Protein AF-A0A9Q0SYM3-F1 (afdb_monomer)

Organism: NCBI:txid2511006

Structure (mmCIF, N/CA/C/O backbone):
data_AF-A0A9Q0SYM3-F1
#
_entry.id   AF-A0A9Q0SYM3-F1
#
loop_
_atom_site.group_PDB
_atom_site.id
_atom_site.type_symbol
_atom_site.label_atom_id
_atom_site.label_alt_id
_atom_site.label_comp_id
_atom_site.label_asym_id
_atom_site.label_entity_id
_atom_site.label_seq_id
_atom_site.pdbx_PDB_ins_code
_atom_site.Cartn_x
_atom_site.Cartn_y
_atom_site.Cartn_z
_atom_site.occupancy
_atom_site.B_iso_or_equiv
_atom_site.auth_seq_id
_atom_site.auth_comp_id
_atom_site.auth_asym_id
_atom_site.auth_atom_id
_atom_site.pdbx_PDB_model_num
ATOM 1 N N . MET A 1 1 ? 6.870 -10.364 1.469 1.00 50.56 1 MET A N 1
ATOM 2 C CA . MET A 1 1 ? 7.590 -9.376 0.643 1.00 50.56 1 MET A CA 1
ATOM 3 C C . MET A 1 1 ? 6.583 -8.360 0.132 1.00 50.56 1 MET A C 1
ATOM 5 O O . MET A 1 1 ? 5.545 -8.764 -0.388 1.00 50.56 1 MET A O 1
ATOM 9 N N . VAL A 1 2 ? 6.867 -7.086 0.377 1.00 53.28 2 VAL A N 1
ATOM 10 C CA . VAL A 1 2 ? 6.040 -5.901 0.082 1.00 53.28 2 VAL A CA 1
ATOM 11 C C . VAL A 1 2 ? 6.793 -5.005 -0.905 1.00 53.28 2 VAL A C 1
ATOM 13 O O . VAL A 1 2 ? 7.917 -5.351 -1.271 1.00 53.28 2 VAL A O 1
ATOM 16 N N . MET A 1 3 ? 6.201 -3.897 -1.355 1.00 64.56 3 MET A N 1
ATOM 17 C CA . MET A 1 3 ? 6.933 -2.937 -2.179 1.00 64.56 3 MET A CA 1
ATOM 18 C C . MET A 1 3 ? 8.065 -2.305 -1.355 1.00 64.56 3 MET A C 1
ATOM 20 O O . MET A 1 3 ? 7.852 -1.989 -0.184 1.00 64.56 3 MET A O 1
ATOM 24 N N . GLY A 1 4 ? 9.234 -2.122 -1.966 1.00 64.12 4 GLY A N 1
ATOM 25 C CA . GLY A 1 4 ? 10.403 -1.493 -1.353 1.00 64.12 4 GLY A CA 1
ATOM 26 C C . GLY A 1 4 ? 11.054 -0.464 -2.276 1.00 64.12 4 GLY A C 1
ATOM 27 O O . GLY A 1 4 ? 12.068 -0.793 -2.878 1.00 64.12 4 GLY A O 1
ATOM 28 N N . PRO A 1 5 ? 10.478 0.738 -2.462 1.00 68.06 5 PRO A N 1
ATOM 29 C CA . PRO A 1 5 ? 11.170 1.875 -3.068 1.00 68.06 5 PRO A CA 1
ATOM 30 C C . PRO A 1 5 ? 12.224 2.494 -2.125 1.00 68.06 5 PRO A C 1
ATOM 32 O O . PRO A 1 5 ? 12.315 2.148 -0.943 1.00 68.06 5 PRO A O 1
ATOM 35 N N . THR A 1 6 ? 12.981 3.466 -2.642 1.00 77.88 6 THR A N 1
ATOM 36 C CA . THR A 1 6 ? 13.873 4.322 -1.841 1.00 77.88 6 THR A CA 1
ATOM 37 C C . THR A 1 6 ? 13.090 5.122 -0.793 1.00 77.88 6 THR A C 1
ATOM 39 O O . THR A 1 6 ? 11.884 5.358 -0.937 1.00 77.88 6 THR A O 1
ATOM 42 N N . GLN A 1 7 ? 13.768 5.568 0.269 1.00 81.19 7 GLN A N 1
ATOM 43 C CA . GLN A 1 7 ? 13.136 6.290 1.378 1.00 81.19 7 GLN A CA 1
ATOM 44 C C . GLN A 1 7 ? 12.423 7.570 0.907 1.00 81.19 7 GLN A C 1
ATOM 46 O O . GLN A 1 7 ? 11.274 7.796 1.290 1.00 81.19 7 GLN A O 1
ATOM 51 N N . ALA A 1 8 ? 13.036 8.358 0.016 1.00 82.56 8 ALA A N 1
ATOM 52 C CA . ALA A 1 8 ? 12.398 9.537 -0.576 1.00 82.56 8 ALA A CA 1
ATOM 53 C C . ALA A 1 8 ? 11.088 9.214 -1.331 1.00 82.56 8 ALA A C 1
ATOM 55 O O . ALA A 1 8 ? 10.069 9.879 -1.124 1.00 82.56 8 ALA A O 1
ATOM 56 N N . VAL A 1 9 ? 11.081 8.170 -2.171 1.00 82.94 9 VAL A N 1
ATOM 57 C CA . VAL A 1 9 ? 9.891 7.767 -2.947 1.00 82.94 9 VAL A CA 1
ATOM 58 C C . VAL A 1 9 ? 8.804 7.188 -2.037 1.00 82.94 9 VAL A C 1
ATOM 60 O O . VAL A 1 9 ? 7.627 7.498 -2.228 1.00 82.94 9 VAL A O 1
ATOM 63 N N . LYS A 1 10 ? 9.176 6.409 -1.010 1.00 85.75 10 LYS A N 1
ATOM 64 C CA . LYS A 1 10 ? 8.243 5.902 0.007 1.00 85.75 10 LYS A CA 1
ATOM 65 C C . LYS A 1 10 ? 7.516 7.047 0.716 1.00 85.75 10 LYS A C 1
ATOM 67 O O . LYS A 1 10 ? 6.288 7.036 0.759 1.00 85.75 10 LYS A O 1
ATOM 72 N N . GLU A 1 11 ? 8.236 8.024 1.275 1.00 88.62 11 GLU A N 1
ATOM 73 C CA . GLU A 1 11 ? 7.595 9.107 2.039 1.00 88.62 11 GLU A CA 1
ATOM 74 C C . GLU A 1 11 ? 6.759 10.034 1.141 1.00 88.62 11 GLU A C 1
ATOM 76 O O . GLU A 1 11 ? 5.686 10.461 1.561 1.00 88.62 11 GLU A O 1
ATOM 81 N N . ALA A 1 12 ? 7.170 10.283 -0.109 1.00 89.69 12 ALA A N 1
ATOM 82 C CA . ALA A 1 12 ? 6.364 11.044 -1.070 1.00 89.69 12 ALA A CA 1
ATOM 83 C C . ALA A 1 12 ? 5.042 10.331 -1.426 1.00 89.69 12 ALA A C 1
ATOM 85 O O . ALA A 1 12 ? 3.970 10.940 -1.396 1.00 89.69 12 ALA A O 1
ATOM 86 N N . LEU A 1 13 ? 5.107 9.024 -1.707 1.00 89.94 13 LEU A N 1
ATOM 87 C CA . LEU A 1 13 ? 3.944 8.182 -2.001 1.00 89.94 13 LEU A CA 1
ATOM 88 C C . LEU A 1 13 ? 2.988 8.097 -0.800 1.00 89.94 13 LEU A C 1
ATOM 90 O O . LEU A 1 13 ? 1.778 8.266 -0.942 1.00 89.94 13 LEU A O 1
ATOM 94 N N . LYS A 1 14 ? 3.550 7.897 0.396 1.00 91.38 14 LYS A N 1
ATOM 95 C CA . LYS A 1 14 ? 2.841 7.896 1.679 1.00 91.38 14 LYS A CA 1
ATOM 96 C C . LYS A 1 14 ? 2.182 9.245 1.970 1.00 91.38 14 LYS A C 1
ATOM 98 O O . LYS A 1 14 ? 1.038 9.252 2.402 1.00 91.38 14 LYS A O 1
ATOM 103 N N . ALA A 1 15 ? 2.842 10.374 1.708 1.00 92.44 15 ALA A N 1
ATOM 104 C CA . ALA A 1 15 ? 2.273 11.701 1.949 1.00 92.44 15 ALA A CA 1
ATOM 105 C C . ALA A 1 15 ? 1.009 11.960 1.108 1.00 92.44 15 ALA A C 1
ATOM 107 O O . ALA A 1 15 ? -0.009 12.395 1.652 1.00 92.44 15 ALA A O 1
ATOM 108 N N . GLU A 1 16 ? 1.033 11.640 -0.190 1.00 94.25 16 GLU A N 1
ATOM 109 C CA . GLU A 1 16 ? -0.149 11.790 -1.051 1.00 94.25 16 GLU A CA 1
ATOM 110 C C . GLU A 1 16 ? -1.241 10.758 -0.713 1.00 94.25 16 GLU A C 1
ATOM 112 O O . GLU A 1 16 ? -2.421 11.108 -0.701 1.00 94.25 16 GLU A O 1
ATOM 117 N N . PHE A 1 17 ? -0.875 9.522 -0.343 1.00 93.75 17 PHE A N 1
ATOM 118 C CA . PHE A 1 17 ? -1.846 8.521 0.116 1.00 93.75 17 PHE A CA 1
ATOM 119 C C . PHE A 1 17 ? -2.537 8.962 1.416 1.00 93.75 17 PHE A C 1
ATOM 121 O O . PHE A 1 17 ? -3.761 8.976 1.487 1.00 93.75 17 PHE A O 1
ATOM 128 N N . MET A 1 18 ? -1.774 9.395 2.426 1.00 93.00 18 MET A N 1
ATOM 129 C CA . MET A 1 18 ? -2.292 9.866 3.720 1.00 93.00 18 MET A CA 1
ATOM 130 C C . MET A 1 18 ? -3.200 11.090 3.585 1.00 93.00 18 MET A C 1
ATOM 132 O O . MET A 1 18 ? -4.195 11.192 4.295 1.00 93.00 18 MET A O 1
ATOM 136 N N . LYS A 1 19 ? -2.884 12.012 2.670 1.00 93.25 19 LYS A N 1
ATOM 137 C CA . LYS A 1 19 ? -3.713 13.185 2.352 1.00 93.25 19 LYS A CA 1
ATOM 138 C C . LYS A 1 19 ? -5.118 12.771 1.903 1.00 93.25 19 LYS A C 1
ATOM 140 O O . LYS A 1 19 ? -6.098 13.320 2.405 1.00 93.25 19 LYS A O 1
ATOM 145 N N . GLN A 1 20 ? -5.215 11.784 1.011 1.00 93.50 20 GLN A N 1
ATOM 146 C CA . GLN A 1 20 ? -6.490 11.280 0.485 1.00 93.50 20 GLN A CA 1
ATOM 147 C C . GLN A 1 20 ? -7.186 10.287 1.437 1.00 93.50 20 GLN A C 1
ATOM 149 O O . GLN A 1 20 ? -8.409 10.264 1.516 1.00 93.50 20 GLN A O 1
ATOM 154 N N . PHE A 1 21 ? -6.422 9.515 2.213 1.00 94.00 21 PHE A N 1
ATOM 155 C CA . PHE A 1 21 ? -6.904 8.485 3.144 1.00 94.00 21 PHE A CA 1
ATOM 156 C C . PHE A 1 21 ? -6.975 8.974 4.611 1.00 94.00 21 PHE A C 1
ATOM 158 O O . PHE A 1 21 ? -6.921 8.189 5.555 1.00 94.00 21 PHE A O 1
ATOM 165 N N . SER A 1 22 ? -7.092 10.286 4.828 1.00 90.25 22 SER A N 1
ATOM 166 C CA . SER A 1 22 ? -7.005 10.926 6.155 1.00 90.25 22 SER A CA 1
ATOM 167 C C . SER A 1 22 ? -8.225 10.710 7.069 1.00 90.25 22 SER A C 1
ATOM 169 O O . SER A 1 22 ? -8.170 11.050 8.249 1.00 90.25 22 SER A O 1
ATOM 171 N N . GLY A 1 23 ? -9.318 10.132 6.558 1.00 90.94 23 GLY A N 1
ATOM 172 C CA . GLY A 1 23 ? -10.575 9.922 7.293 1.00 90.94 23 GLY A CA 1
ATOM 173 C C . GLY A 1 23 ? -10.622 8.705 8.231 1.00 90.94 23 GLY A C 1
ATOM 174 O O . GLY A 1 23 ? -11.655 8.481 8.865 1.00 90.94 23 GLY A O 1
ATOM 175 N N . TYR A 1 24 ? -9.549 7.912 8.318 1.00 93.56 24 TYR A N 1
ATOM 176 C CA . TYR A 1 24 ? -9.527 6.637 9.046 1.00 93.56 24 TYR A CA 1
ATOM 177 C C . TYR A 1 24 ? -8.558 6.671 10.245 1.00 93.56 24 TYR A C 1
ATOM 179 O O . TYR A 1 24 ? -7.448 7.189 10.108 1.00 93.56 24 TYR A O 1
ATOM 187 N N . PRO A 1 25 ? -8.921 6.111 11.418 1.00 95.81 25 PRO A N 1
ATOM 188 C CA . PRO A 1 25 ? -8.054 6.107 12.595 1.00 95.81 25 PRO A CA 1
ATOM 189 C C . PRO A 1 25 ? -6.747 5.345 12.363 1.00 95.81 25 PRO A C 1
ATOM 191 O O . PRO A 1 25 ? -6.758 4.214 11.876 1.00 95.81 25 PRO A O 1
ATOM 194 N N . SER A 1 26 ? -5.621 5.917 12.788 1.00 95.75 26 SER A N 1
ATOM 195 C CA . SER A 1 26 ? -4.331 5.222 12.786 1.00 95.75 26 SER A CA 1
ATOM 196 C C . SER A 1 26 ? -4.310 4.043 13.770 1.00 95.75 26 SER A C 1
ATOM 198 O O . SER A 1 26 ? -4.922 4.088 14.838 1.00 95.75 26 SER A O 1
ATOM 200 N N . ALA A 1 27 ? -3.542 3.010 13.436 1.00 96.75 27 ALA A N 1
ATOM 201 C CA . ALA A 1 27 ? -3.193 1.885 14.302 1.00 96.75 27 ALA A CA 1
ATOM 202 C C . ALA A 1 27 ? -1.665 1.839 14.529 1.00 96.75 27 ALA A C 1
ATOM 204 O O . ALA A 1 27 ? -0.922 2.488 13.789 1.00 96.75 27 ALA A O 1
ATOM 205 N N . PRO A 1 28 ? -1.161 1.080 15.523 1.00 96.31 28 PRO A N 1
ATOM 206 C CA . PRO A 1 28 ? 0.276 0.866 15.700 1.00 96.31 28 PRO A CA 1
ATOM 207 C C . PRO A 1 28 ? 0.939 0.268 14.451 1.00 96.31 28 PRO A C 1
ATOM 209 O O . PRO A 1 28 ? 0.299 -0.482 13.711 1.00 96.31 28 PRO A O 1
ATOM 212 N N . SER A 1 29 ? 2.227 0.556 14.252 1.00 95.31 29 SER A N 1
ATOM 213 C CA . SER A 1 29 ? 3.043 -0.024 13.177 1.00 95.31 29 SER A CA 1
ATOM 214 C C . SER A 1 29 ? 3.136 -1.555 13.267 1.00 95.31 29 SER A C 1
ATOM 216 O O . SER A 1 29 ? 2.932 -2.150 14.331 1.00 95.31 29 SER A O 1
ATOM 218 N N . PHE A 1 30 ? 3.445 -2.215 12.147 1.00 94.44 30 PHE A N 1
ATOM 219 C CA . PHE A 1 30 ? 3.570 -3.672 12.083 1.00 94.44 30 PHE A CA 1
ATOM 220 C C . PHE A 1 30 ? 4.788 -4.115 11.268 1.00 94.44 30 PHE A C 1
ATOM 222 O O . PHE A 1 30 ? 4.840 -3.959 10.047 1.00 94.44 30 PHE A O 1
ATOM 229 N N . MET A 1 31 ? 5.768 -4.715 11.952 1.00 91.38 31 MET A N 1
ATOM 230 C CA . MET A 1 31 ? 7.083 -5.047 11.390 1.00 91.38 31 MET A CA 1
ATOM 231 C C . MET A 1 31 ? 7.707 -3.831 10.675 1.00 91.38 31 MET A C 1
ATOM 233 O O . MET A 1 31 ? 7.975 -2.823 11.320 1.00 91.38 31 MET A O 1
ATOM 237 N N . ILE A 1 32 ? 7.923 -3.916 9.359 1.00 88.69 32 ILE A N 1
ATOM 238 C CA . ILE A 1 32 ? 8.506 -2.853 8.522 1.00 88.69 32 ILE A CA 1
ATOM 239 C C . ILE A 1 32 ? 7.466 -1.868 7.955 1.00 88.69 32 ILE A C 1
ATOM 241 O O . ILE A 1 32 ? 7.830 -0.966 7.206 1.00 88.69 32 ILE A O 1
ATOM 245 N N . LEU A 1 33 ? 6.177 -2.044 8.272 1.00 92.12 33 LEU A N 1
ATOM 246 C CA . LEU A 1 33 ? 5.095 -1.172 7.814 1.00 92.12 33 LEU A CA 1
ATOM 247 C C . LEU A 1 33 ? 4.780 -0.130 8.894 1.00 92.12 33 LEU A C 1
ATOM 249 O O . LEU A 1 33 ? 4.331 -0.467 9.990 1.00 92.12 33 LEU A O 1
ATOM 253 N N . ASP A 1 34 ? 5.016 1.142 8.580 1.00 91.62 34 ASP A N 1
ATOM 254 C CA . ASP A 1 34 ? 4.867 2.272 9.509 1.00 91.62 34 ASP A CA 1
ATOM 255 C C . ASP A 1 34 ? 3.501 2.975 9.430 1.00 91.62 34 ASP A C 1
ATOM 257 O O . ASP A 1 34 ? 3.165 3.778 10.297 1.00 91.62 34 ASP A O 1
ATOM 261 N N . SER A 1 35 ? 2.723 2.675 8.389 1.00 94.06 35 SER A N 1
ATOM 262 C CA . SER A 1 35 ? 1.510 3.399 8.007 1.00 94.06 35 SER A CA 1
ATOM 263 C C . SER A 1 35 ? 0.296 2.477 8.127 1.00 94.06 35 SER A C 1
ATOM 265 O O . SER A 1 35 ? -0.105 1.833 7.156 1.00 94.06 35 SER A O 1
ATOM 267 N N . CYS A 1 36 ? -0.226 2.359 9.351 1.00 96.00 36 CYS A N 1
ATOM 268 C CA . CYS A 1 36 ? -1.271 1.410 9.740 1.00 96.00 36 CYS A CA 1
ATOM 269 C C . CYS A 1 36 ? -2.566 2.094 10.175 1.00 96.00 36 CYS A C 1
ATOM 271 O O . CYS A 1 36 ? -2.536 3.150 10.804 1.00 96.00 36 CYS A O 1
ATOM 273 N N . PHE A 1 37 ? -3.698 1.439 9.904 1.00 95.94 37 PHE A N 1
ATOM 274 C CA . PHE A 1 37 ? -5.042 1.946 10.197 1.00 95.94 37 PHE A CA 1
ATOM 275 C C . PHE A 1 37 ? -5.897 0.921 10.943 1.00 95.94 37 PHE A C 1
ATOM 277 O O . PHE A 1 37 ? -5.728 -0.287 10.768 1.00 95.94 37 PHE A O 1
ATOM 284 N N . ASN A 1 38 ? -6.844 1.408 11.740 1.00 95.12 38 ASN A N 1
ATOM 285 C CA . ASN A 1 38 ? -7.938 0.626 12.298 1.00 95.12 38 ASN A CA 1
ATOM 286 C C . ASN A 1 38 ? -9.195 0.876 11.453 1.00 95.12 38 ASN A C 1
ATOM 288 O O . ASN A 1 38 ? -9.836 1.918 11.572 1.00 95.12 38 ASN A O 1
ATOM 292 N N . LEU A 1 39 ? -9.538 -0.097 10.608 1.00 93.19 39 LEU A N 1
ATOM 293 C CA . LEU A 1 39 ? -10.713 -0.080 9.734 1.00 93.19 39 LEU A CA 1
ATOM 294 C C . LEU A 1 39 ? -11.853 -0.953 10.295 1.00 93.19 39 LEU A C 1
ATOM 296 O O . LEU A 1 39 ? -12.849 -1.197 9.615 1.00 93.19 39 LEU A O 1
ATOM 300 N N . SER A 1 40 ? -11.740 -1.427 11.542 1.00 90.38 40 SER A N 1
ATOM 301 C CA . SER A 1 40 ? -12.815 -2.185 12.186 1.00 90.38 40 SER A CA 1
ATOM 302 C C . SER A 1 40 ? -14.051 -1.300 12.404 1.00 90.38 40 SER A C 1
ATOM 304 O O . SER A 1 40 ? -13.950 -0.139 12.794 1.00 90.38 40 SER A O 1
ATOM 306 N N . GLY A 1 41 ? -15.231 -1.839 12.090 1.00 88.81 41 GLY A N 1
ATOM 307 C CA . GLY A 1 41 ? -16.501 -1.099 12.102 1.00 88.81 41 GLY A CA 1
ATOM 308 C C . GLY A 1 41 ? -16.861 -0.390 10.787 1.00 88.81 41 GLY A C 1
ATOM 309 O O . GLY A 1 41 ? -18.036 -0.081 10.584 1.00 88.81 41 GLY A O 1
ATOM 310 N N . TYR A 1 42 ? -15.916 -0.201 9.860 1.00 90.06 42 TYR A N 1
ATOM 311 C CA . TYR A 1 42 ? -16.201 0.326 8.523 1.00 90.06 42 TYR A CA 1
ATOM 312 C C . TYR A 1 42 ? -16.712 -0.801 7.610 1.00 90.06 42 TYR A C 1
ATOM 314 O O . TYR A 1 42 ? -16.043 -1.814 7.418 1.00 90.06 42 TYR A O 1
ATOM 322 N N . GLN A 1 43 ? -17.915 -0.646 7.047 1.00 87.31 43 GLN A N 1
ATOM 323 C CA . GLN A 1 43 ? -18.475 -1.620 6.093 1.00 87.31 43 GLN A CA 1
ATOM 324 C C . GLN A 1 43 ? -17.910 -1.433 4.681 1.00 87.31 43 GLN A C 1
ATOM 326 O O . GLN A 1 43 ? -17.712 -2.412 3.957 1.00 87.31 43 GLN A O 1
ATOM 331 N N . GLU A 1 44 ? -17.649 -0.177 4.316 1.00 90.00 44 GLU A N 1
ATOM 332 C CA . GLU A 1 44 ? -17.096 0.246 3.035 1.00 90.00 44 GLU A CA 1
ATOM 333 C C . GLU A 1 44 ? -15.991 1.279 3.286 1.00 90.00 44 GLU A C 1
ATOM 335 O O . GLU A 1 44 ? -16.091 2.082 4.217 1.00 90.00 44 GLU A O 1
ATOM 340 N N . VAL A 1 45 ? -14.929 1.221 2.485 1.00 90.88 45 VAL A N 1
ATOM 341 C CA . VAL A 1 45 ? -13.724 2.052 2.600 1.00 90.88 45 VAL A CA 1
ATOM 342 C C . VAL A 1 45 ? -13.336 2.516 1.199 1.00 90.88 45 VAL A C 1
ATOM 344 O O . VAL A 1 45 ? -13.146 1.694 0.304 1.00 90.88 45 VAL A O 1
ATOM 347 N N . GLU A 1 46 ? -13.196 3.824 1.000 1.00 91.44 46 GLU A N 1
ATOM 348 C CA . GLU A 1 46 ? -12.619 4.389 -0.224 1.00 91.44 46 GLU A CA 1
ATOM 349 C C . GLU A 1 46 ? -11.090 4.342 -0.147 1.00 91.44 46 GLU A C 1
ATOM 351 O O . GLU A 1 46 ? -10.486 4.993 0.705 1.00 91.44 46 GLU A O 1
ATOM 356 N N . ILE A 1 47 ? -10.473 3.549 -1.024 1.00 91.62 47 ILE A N 1
ATOM 357 C CA . ILE A 1 47 ? -9.030 3.290 -1.068 1.00 91.62 47 ILE A CA 1
ATOM 358 C C . ILE A 1 47 ? -8.463 3.908 -2.355 1.00 91.62 47 ILE A C 1
ATOM 360 O O . ILE A 1 47 ? -8.850 3.454 -3.433 1.00 91.62 47 ILE A O 1
ATOM 364 N N . PRO A 1 48 ? -7.560 4.904 -2.275 1.00 93.69 48 PRO A N 1
ATOM 365 C CA . PRO A 1 48 ? -6.944 5.520 -3.450 1.00 93.69 48 PRO A CA 1
ATOM 366 C C . PRO A 1 48 ? -6.218 4.505 -4.346 1.00 93.69 48 PRO A C 1
ATOM 368 O O . PRO A 1 48 ? -5.459 3.665 -3.851 1.00 93.69 48 PRO A O 1
ATOM 371 N N . ASP A 1 49 ? -6.418 4.595 -5.664 1.00 91.31 49 ASP A N 1
ATOM 372 C CA . ASP A 1 49 ? -5.740 3.735 -6.639 1.00 91.31 49 ASP A CA 1
ATOM 373 C C . ASP A 1 49 ? -4.229 4.033 -6.627 1.00 91.31 49 ASP A C 1
ATOM 375 O O . ASP A 1 49 ? -3.817 5.185 -6.791 1.00 91.31 49 ASP A O 1
ATOM 379 N N . ILE A 1 50 ? -3.379 3.009 -6.499 1.00 91.50 50 ILE A N 1
ATOM 380 C CA . ILE A 1 50 ? -1.921 3.159 -6.640 1.00 91.50 50 ILE A CA 1
ATOM 381 C C . ILE A 1 50 ? -1.505 2.640 -8.016 1.00 91.50 50 ILE A C 1
ATOM 383 O O . ILE A 1 50 ? -1.703 1.468 -8.330 1.00 91.50 50 ILE A O 1
ATOM 387 N N . LYS A 1 51 ? -0.885 3.499 -8.828 1.00 91.88 51 LYS A N 1
ATOM 388 C CA . LYS A 1 51 ? -0.410 3.172 -10.177 1.00 91.88 51 LYS A CA 1
ATOM 389 C C . LYS A 1 51 ? 1.105 3.234 -10.284 1.00 91.88 51 LYS A C 1
ATOM 391 O O . LYS A 1 51 ? 1.723 4.221 -9.888 1.00 91.88 51 LYS A O 1
ATOM 396 N N . MET A 1 52 ? 1.680 2.202 -10.886 1.00 88.75 52 MET A N 1
ATOM 397 C CA . MET A 1 52 ? 3.072 2.137 -11.320 1.00 88.75 52 MET A CA 1
ATOM 398 C C . MET A 1 52 ? 3.140 2.350 -12.836 1.00 88.75 52 MET A C 1
ATOM 400 O O . MET A 1 52 ? 2.360 1.757 -13.580 1.00 88.75 52 MET A O 1
ATOM 404 N N . TYR A 1 53 ? 4.067 3.196 -13.270 1.00 88.50 53 TYR A N 1
ATOM 405 C CA . TYR A 1 53 ? 4.320 3.578 -14.656 1.00 88.50 53 TYR A CA 1
ATOM 406 C C . TYR A 1 53 ? 5.738 3.159 -15.024 1.00 88.50 53 TYR A C 1
ATOM 408 O O . TYR A 1 53 ? 6.681 3.491 -14.300 1.00 88.50 53 TYR A O 1
ATOM 416 N N . PHE A 1 54 ? 5.879 2.453 -16.139 1.00 85.44 54 PHE A N 1
ATOM 417 C CA . PHE A 1 54 ? 7.159 1.952 -16.621 1.00 85.44 54 PHE A CA 1
ATOM 418 C C . PHE A 1 54 ? 7.522 2.569 -17.972 1.00 85.44 54 PHE A C 1
ATOM 420 O O . PHE A 1 54 ? 6.648 3.011 -18.730 1.00 85.44 54 PHE A O 1
ATOM 427 N N . GLU A 1 55 ? 8.817 2.558 -18.282 1.00 83.56 55 GLU A N 1
ATOM 428 C CA . GLU A 1 55 ? 9.341 2.980 -19.579 1.00 83.56 55 GLU A CA 1
ATOM 429 C C . GLU A 1 55 ? 8.607 2.283 -20.740 1.00 83.56 55 GLU A C 1
ATOM 431 O O . GLU A 1 55 ? 8.175 1.134 -20.655 1.00 83.56 55 GLU A O 1
ATOM 436 N N . GLY A 1 56 ? 8.403 3.005 -21.845 1.00 81.69 56 GLY A N 1
ATOM 437 C CA . GLY A 1 56 ? 7.562 2.520 -22.947 1.00 81.69 56 GLY A CA 1
ATOM 438 C C . GLY A 1 56 ? 6.050 2.590 -22.690 1.00 81.69 56 GLY A C 1
ATOM 439 O O . GLY A 1 56 ? 5.289 2.008 -23.460 1.00 81.69 56 GLY A O 1
ATOM 440 N N . SER A 1 57 ? 5.615 3.329 -21.661 1.00 81.12 57 SER A N 1
ATOM 441 C CA . SER A 1 57 ? 4.203 3.630 -21.363 1.00 81.12 57 SER A CA 1
ATOM 442 C C . SER A 1 57 ? 3.357 2.437 -20.895 1.00 81.12 57 SER A C 1
ATOM 444 O O . SER A 1 57 ? 2.136 2.444 -21.058 1.00 81.12 57 SER A O 1
ATOM 446 N N . ALA A 1 58 ? 3.977 1.429 -20.279 1.00 85.69 58 ALA A N 1
ATOM 447 C CA . ALA A 1 58 ? 3.240 0.376 -19.585 1.00 85.69 58 ALA A CA 1
ATOM 448 C C . ALA A 1 58 ? 2.736 0.871 -18.212 1.00 85.69 58 ALA A C 1
ATOM 450 O O . ALA A 1 58 ? 3.453 1.556 -17.482 1.00 85.69 58 ALA A O 1
ATOM 451 N N . GLU A 1 59 ? 1.508 0.498 -17.839 1.00 89.38 59 GLU A N 1
ATOM 452 C CA . GLU A 1 59 ? 0.913 0.795 -16.528 1.00 89.38 59 GLU A CA 1
ATOM 453 C C . GLU A 1 59 ? 0.567 -0.492 -15.763 1.00 89.38 59 GLU A C 1
ATOM 455 O O . GLU A 1 59 ? -0.045 -1.409 -16.312 1.00 89.38 59 GLU A O 1
ATOM 460 N N . LEU A 1 60 ? 0.861 -0.516 -14.461 1.00 88.12 60 LEU A N 1
ATOM 461 C CA . LEU A 1 60 ? 0.364 -1.509 -13.508 1.00 88.12 60 LEU A CA 1
ATOM 462 C C . LEU A 1 60 ? -0.480 -0.796 -12.446 1.00 88.12 60 LEU A C 1
ATOM 464 O O . LEU A 1 60 ? 0.044 -0.061 -11.608 1.00 88.12 60 LEU A O 1
ATOM 468 N N . ASN A 1 61 ? -1.794 -1.027 -12.460 1.00 91.56 61 ASN A N 1
ATOM 469 C CA . ASN A 1 61 ? -2.678 -0.587 -11.381 1.00 91.56 61 ASN A CA 1
ATOM 470 C C . ASN A 1 61 ? -2.636 -1.609 -10.239 1.00 91.56 61 ASN A C 1
ATOM 472 O O . ASN A 1 61 ? -3.003 -2.767 -10.442 1.00 91.56 61 ASN A O 1
ATOM 476 N N . VAL A 1 62 ? -2.192 -1.210 -9.050 1.00 91.00 62 VAL A N 1
ATOM 477 C CA . VAL A 1 62 ? -2.109 -2.100 -7.886 1.00 91.00 62 VAL A CA 1
ATOM 478 C C . VAL A 1 62 ? -3.524 -2.453 -7.430 1.00 91.00 62 VAL A C 1
ATOM 480 O O . VAL A 1 62 ? -4.311 -1.583 -7.065 1.00 91.00 62 VAL A O 1
ATOM 483 N N . ASP A 1 63 ? -3.850 -3.746 -7.445 1.00 89.44 63 ASP A N 1
ATOM 484 C CA . ASP A 1 63 ? -5.131 -4.247 -6.948 1.00 89.44 63 ASP A CA 1
ATOM 485 C C . ASP A 1 63 ? -5.311 -3.900 -5.461 1.00 89.44 63 ASP A C 1
ATOM 487 O O . ASP A 1 63 ? -4.355 -3.906 -4.686 1.00 89.44 63 ASP A O 1
ATOM 491 N N . VAL A 1 64 ? -6.549 -3.648 -5.034 1.00 85.31 64 VAL A N 1
ATOM 492 C CA . VAL A 1 64 ? -6.884 -3.277 -3.650 1.00 85.31 64 VAL A CA 1
ATOM 493 C C . VAL A 1 64 ? -6.355 -4.263 -2.592 1.00 85.31 64 VAL A C 1
ATOM 495 O O . VAL A 1 64 ? -5.911 -3.859 -1.518 1.00 85.31 64 VAL A O 1
ATOM 498 N N . THR A 1 65 ? -6.295 -5.559 -2.912 1.00 85.94 65 THR A N 1
ATOM 499 C CA . THR A 1 65 ? -5.720 -6.603 -2.042 1.00 85.94 65 THR A CA 1
ATOM 500 C C . THR A 1 65 ? -4.186 -6.574 -1.987 1.00 85.94 65 THR A C 1
ATOM 502 O O . THR A 1 65 ? -3.585 -7.257 -1.152 1.00 85.94 65 THR A O 1
ATOM 505 N N . GLY A 1 66 ? -3.553 -5.802 -2.873 1.00 89.69 66 GLY A N 1
ATOM 506 C CA . GLY A 1 66 ? -2.128 -5.487 -2.938 1.00 89.69 66 GLY A CA 1
ATOM 507 C C . GLY A 1 66 ? -1.747 -4.104 -2.398 1.00 89.69 66 GLY A C 1
ATOM 508 O O . GLY A 1 66 ? -0.577 -3.896 -2.080 1.00 89.69 66 GLY A O 1
ATOM 509 N N . VAL A 1 67 ? -2.705 -3.183 -2.236 1.00 92.00 67 VAL A N 1
ATOM 510 C CA . VAL A 1 67 ? -2.496 -1.906 -1.523 1.00 92.00 67 VAL A CA 1
ATOM 511 C C . VAL A 1 67 ? -2.318 -2.150 -0.022 1.00 92.00 67 VAL A C 1
ATOM 513 O O . VAL A 1 67 ? -1.428 -1.561 0.591 1.00 92.00 67 VAL A O 1
ATOM 516 N N . PHE A 1 68 ? -3.113 -3.055 0.565 1.00 92.25 68 PHE A N 1
ATOM 517 C CA . PHE A 1 68 ? -3.118 -3.310 2.008 1.00 92.25 68 PHE A CA 1
ATOM 518 C C . PHE A 1 68 ? -2.703 -4.732 2.428 1.00 92.25 68 PHE A C 1
ATOM 520 O O . PHE A 1 68 ? -3.078 -5.738 1.825 1.00 92.25 68 PHE A O 1
ATOM 527 N N . TYR A 1 69 ? -1.968 -4.798 3.539 1.00 91.62 69 TYR A N 1
ATOM 528 C CA . TYR A 1 69 ? -1.628 -5.977 4.330 1.00 91.62 69 TYR A CA 1
ATOM 529 C C . TYR A 1 69 ? -2.539 -6.034 5.565 1.00 91.62 69 TYR A C 1
ATOM 531 O O . TYR A 1 69 ? -2.436 -5.202 6.463 1.00 91.62 69 TYR A O 1
ATOM 539 N N . PHE A 1 70 ? -3.424 -7.023 5.640 1.00 90.75 70 PHE A N 1
ATOM 540 C CA . PHE A 1 70 ? -4.301 -7.214 6.797 1.00 90.75 70 PHE A CA 1
ATOM 541 C C . PHE A 1 70 ? -3.546 -8.005 7.872 1.00 90.75 70 PHE A C 1
ATOM 543 O O . PHE A 1 70 ? -3.188 -9.159 7.645 1.00 90.75 70 PHE A O 1
ATOM 550 N N . VAL A 1 71 ? -3.272 -7.384 9.027 1.00 90.88 71 VAL A N 1
ATOM 551 C CA . VAL A 1 71 ? -2.527 -8.026 10.130 1.00 90.88 71 VAL A CA 1
ATOM 552 C C . VAL A 1 71 ? -3.422 -8.981 10.920 1.00 90.88 71 VAL A C 1
ATOM 554 O O . VAL A 1 71 ? -2.978 -10.030 11.382 1.00 90.88 71 VAL A O 1
ATOM 557 N N . ASN A 1 72 ? -4.699 -8.629 11.047 1.00 86.31 72 ASN A N 1
ATOM 558 C CA . ASN A 1 72 ? -5.739 -9.465 11.626 1.00 86.31 72 ASN A CA 1
ATOM 559 C C . ASN A 1 72 ? -6.978 -9.479 10.720 1.00 86.31 72 ASN A C 1
ATOM 561 O O . ASN A 1 72 ? -7.156 -8.597 9.879 1.00 86.31 72 ASN A O 1
ATOM 565 N N . THR A 1 73 ? -7.831 -10.491 10.892 1.00 84.06 73 THR A N 1
ATOM 566 C CA . THR A 1 73 ? -9.049 -10.667 10.087 1.00 84.06 73 THR A CA 1
ATOM 567 C C . THR A 1 73 ? -10.034 -9.517 10.279 1.00 84.06 73 THR A C 1
ATOM 569 O O . THR A 1 73 ? -10.519 -8.974 9.298 1.00 84.06 73 THR A O 1
ATOM 572 N N . GLY A 1 74 ? -10.263 -9.085 11.524 1.00 85.88 74 GLY A N 1
ATOM 573 C CA . GLY A 1 74 ? -11.207 -8.017 11.885 1.00 85.88 74 GLY A CA 1
ATOM 574 C C . GLY A 1 74 ? -10.829 -6.593 11.450 1.00 85.88 74 GLY A C 1
ATOM 575 O O . GLY A 1 74 ? -11.452 -5.646 11.924 1.00 85.88 74 GLY A O 1
ATOM 576 N N . ALA A 1 75 ? -9.809 -6.429 10.600 1.00 90.00 75 ALA A N 1
ATOM 577 C CA . ALA A 1 75 ? -9.318 -5.158 10.062 1.00 90.00 75 ALA A CA 1
ATOM 578 C C . ALA A 1 75 ? -8.988 -4.069 11.110 1.00 90.00 75 ALA A C 1
ATOM 580 O O . ALA A 1 75 ? -8.932 -2.885 10.776 1.00 90.00 75 ALA A O 1
ATOM 581 N N . SER A 1 76 ? -8.712 -4.434 12.368 1.00 92.12 76 SER A N 1
ATOM 582 C CA . SER A 1 76 ? -8.334 -3.457 13.405 1.00 92.12 76 SER A CA 1
ATOM 583 C C . SER A 1 76 ? -6.870 -3.008 13.323 1.00 92.12 76 SER A C 1
ATOM 585 O O . SER A 1 76 ? -6.478 -2.055 13.994 1.00 92.12 76 SER A O 1
ATOM 587 N N . GLN A 1 77 ? -6.073 -3.668 12.477 1.00 94.69 77 GLN A N 1
ATOM 588 C CA . GLN A 1 77 ? -4.735 -3.238 12.080 1.00 94.69 77 GLN A CA 1
ATOM 589 C C . GLN A 1 77 ? -4.490 -3.619 10.609 1.00 94.69 77 GLN A C 1
ATOM 591 O O . GLN A 1 77 ? -4.339 -4.796 10.266 1.00 94.69 77 GLN A O 1
ATOM 596 N N . VAL A 1 78 ? -4.483 -2.613 9.733 1.00 93.88 78 VAL A N 1
ATOM 597 C CA . VAL A 1 78 ? -4.334 -2.751 8.276 1.00 93.88 78 VAL A CA 1
ATOM 598 C C . VAL A 1 78 ? -3.144 -1.918 7.796 1.00 93.88 78 VAL A C 1
ATOM 600 O O . VAL A 1 78 ? -3.155 -0.691 7.862 1.00 93.88 78 VAL A O 1
ATOM 603 N N . CYS A 1 79 ? -2.098 -2.627 7.375 1.00 94.56 79 CYS A N 1
ATOM 604 C CA . CYS A 1 79 ? -0.823 -2.174 6.817 1.00 94.56 79 CYS A CA 1
ATOM 605 C C . CYS A 1 79 ? -0.900 -1.578 5.408 1.00 94.56 79 CYS A C 1
ATOM 607 O O . CYS A 1 79 ? -1.193 -2.348 4.502 1.00 94.56 79 CYS A O 1
ATOM 609 N N . LEU A 1 80 ? -0.539 -0.313 5.143 1.00 94.06 80 LEU A N 1
ATOM 610 C CA . LEU A 1 80 ? -0.131 0.069 3.779 1.00 94.06 80 LEU A CA 1
ATOM 611 C C . LEU A 1 80 ? 1.042 -0.832 3.356 1.00 94.06 80 LEU A C 1
ATOM 613 O O . LEU A 1 80 ? 2.054 -0.892 4.049 1.00 94.06 80 LEU A O 1
ATOM 617 N N . ALA A 1 81 ? 0.903 -1.584 2.261 1.00 93.44 81 ALA A N 1
ATOM 618 C CA . ALA A 1 81 ? 1.805 -2.686 1.903 1.00 93.44 81 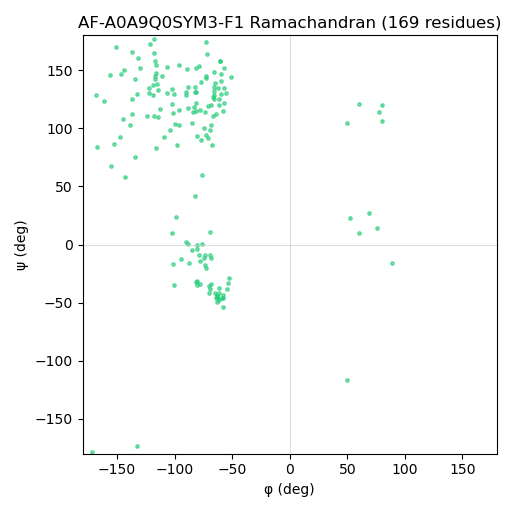ALA A CA 1
ATOM 619 C C . ALA A 1 81 ? 3.090 -2.218 1.186 1.00 93.44 81 ALA A C 1
ATOM 621 O O . ALA A 1 81 ? 3.530 -2.834 0.209 1.00 93.44 81 ALA A O 1
ATOM 622 N N . ILE A 1 82 ? 3.676 -1.122 1.669 1.00 88.69 82 ILE A N 1
ATOM 623 C CA . ILE A 1 82 ? 4.872 -0.454 1.148 1.00 88.69 82 ILE A CA 1
ATOM 624 C C . ILE A 1 82 ? 5.804 -0.176 2.337 1.00 88.69 82 ILE A C 1
ATOM 626 O O . ILE A 1 82 ? 5.380 0.394 3.340 1.00 88.69 82 ILE A O 1
ATOM 630 N N . ALA A 1 83 ? 7.069 -0.566 2.215 1.00 87.44 83 ALA A N 1
ATOM 631 C CA . ALA A 1 83 ? 8.155 -0.223 3.133 1.00 87.44 83 ALA A CA 1
ATOM 632 C C . ALA A 1 83 ? 9.259 0.511 2.354 1.00 87.44 83 ALA A C 1
ATOM 634 O O . ALA A 1 83 ? 9.193 0.586 1.132 1.00 87.44 83 ALA A O 1
ATOM 635 N N . SER A 1 84 ? 10.276 1.048 3.023 1.00 80.06 84 SER A N 1
ATOM 636 C CA . SER A 1 84 ? 11.506 1.494 2.353 1.00 80.06 84 SER A CA 1
ATOM 637 C C . SER A 1 84 ? 12.584 0.419 2.416 1.00 80.06 84 SER A C 1
ATOM 639 O O . SER A 1 84 ? 12.601 -0.412 3.328 1.00 80.06 84 SER A O 1
ATOM 641 N N . LEU A 1 85 ? 13.499 0.457 1.450 1.00 70.94 85 LEU A N 1
ATOM 642 C CA . LEU A 1 85 ? 14.8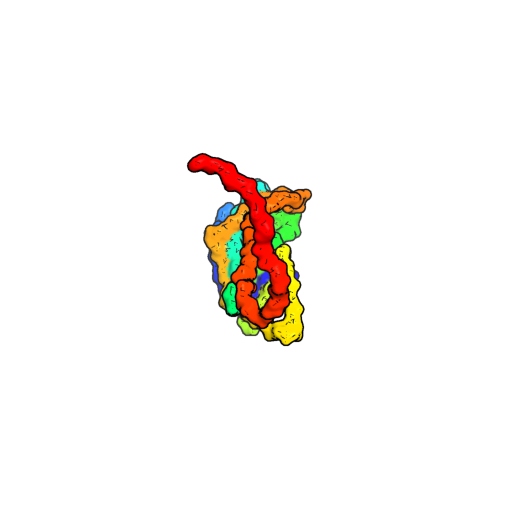08 -0.179 1.581 1.00 70.94 85 LEU A CA 1
ATOM 643 C C . LEU A 1 85 ? 15.747 0.732 2.384 1.00 70.94 85 LEU A C 1
ATOM 645 O O . LEU A 1 85 ? 15.571 1.951 2.414 1.00 70.94 85 LEU A O 1
ATOM 649 N N . SER A 1 86 ? 16.724 0.140 3.074 1.00 68.00 86 SER A N 1
ATOM 650 C CA . SER A 1 86 ? 17.622 0.865 3.988 1.00 68.00 86 SER A CA 1
ATOM 651 C C . SER A 1 86 ? 18.673 1.726 3.287 1.00 68.00 86 SER A C 1
ATOM 653 O O . SER A 1 86 ? 19.256 2.596 3.927 1.00 68.00 86 SER A O 1
ATOM 655 N N . ASN A 1 87 ? 18.916 1.478 2.000 1.00 66.19 87 ASN A N 1
ATOM 656 C CA . ASN A 1 87 ? 19.923 2.152 1.188 1.00 66.19 87 ASN A CA 1
ATOM 657 C C . ASN A 1 87 ? 19.233 2.795 -0.024 1.00 66.19 87 ASN A C 1
ATOM 659 O O . ASN A 1 87 ? 18.401 2.156 -0.666 1.00 66.19 87 ASN A O 1
ATOM 663 N N . GLU A 1 88 ? 19.559 4.049 -0.350 1.00 63.25 88 GLU A N 1
ATOM 664 C CA . GLU A 1 88 ? 18.899 4.759 -1.461 1.00 63.25 88 GLU A CA 1
ATOM 665 C C . GLU A 1 88 ? 19.411 4.335 -2.849 1.00 63.25 88 GLU A C 1
ATOM 667 O O . GLU A 1 88 ? 18.730 4.575 -3.842 1.00 63.25 88 GLU A O 1
ATOM 672 N N . ASP A 1 89 ? 20.548 3.634 -2.909 1.00 63.44 89 ASP A N 1
ATOM 673 C CA . ASP A 1 89 ? 21.100 3.023 -4.127 1.00 63.44 89 ASP A CA 1
ATOM 674 C C . ASP A 1 89 ? 20.441 1.671 -4.495 1.00 63.44 89 ASP A C 1
ATOM 676 O O . ASP A 1 89 ? 20.779 1.071 -5.518 1.00 63.44 89 ASP A O 1
ATOM 680 N N . GLU A 1 90 ? 19.523 1.143 -3.672 1.00 65.00 90 GLU A N 1
ATOM 681 C CA . GLU A 1 90 ? 18.843 -0.129 -3.953 1.00 65.00 90 GLU A CA 1
ATOM 682 C C . GLU A 1 90 ? 17.655 0.031 -4.918 1.00 65.00 90 GLU A C 1
ATOM 684 O O . GLU A 1 90 ? 16.800 0.909 -4.778 1.00 65.00 90 GLU A O 1
ATOM 689 N N . VAL A 1 91 ? 17.574 -0.879 -5.895 1.00 68.06 91 VAL A N 1
ATOM 690 C CA . VAL A 1 91 ? 16.512 -0.904 -6.913 1.00 68.06 91 VAL A CA 1
ATOM 691 C C . VAL A 1 91 ? 15.152 -1.198 -6.275 1.00 68.06 91 VAL A C 1
ATOM 693 O O . VAL A 1 91 ? 14.998 -2.161 -5.525 1.00 68.06 91 VAL A O 1
ATOM 696 N N . 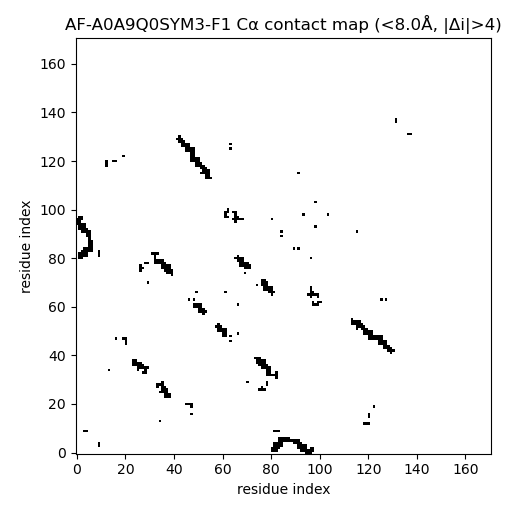GLY A 1 92 ? 14.142 -0.401 -6.636 1.00 73.81 92 GLY A N 1
ATOM 697 C CA . GLY A 1 92 ? 12.790 -0.502 -6.090 1.00 73.81 92 GLY A CA 1
ATOM 698 C C . GLY A 1 92 ? 12.138 -1.876 -6.297 1.00 73.81 92 GLY A C 1
ATOM 699 O O . GLY 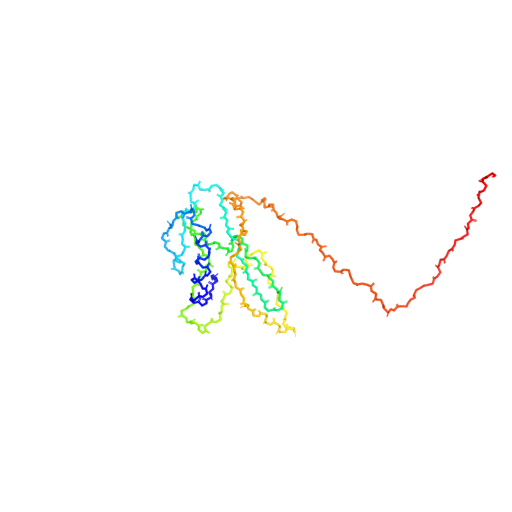A 1 92 ? 11.831 -2.265 -7.423 1.00 73.81 92 GLY A O 1
ATOM 700 N N . ILE A 1 93 ? 11.867 -2.602 -5.209 1.00 80.25 93 ILE A N 1
ATOM 701 C CA . ILE A 1 93 ? 11.273 -3.949 -5.261 1.00 80.25 93 ILE A CA 1
ATOM 702 C C . ILE A 1 93 ? 9.746 -3.868 -5.407 1.00 80.25 93 ILE A C 1
ATOM 704 O O . ILE A 1 93 ? 9.078 -3.210 -4.609 1.00 80.25 93 ILE A O 1
ATOM 708 N N . ILE A 1 94 ? 9.168 -4.615 -6.355 1.00 86.31 94 ILE A N 1
ATOM 709 C CA . ILE A 1 94 ? 7.713 -4.834 -6.465 1.00 86.31 94 ILE A CA 1
ATOM 710 C C . ILE A 1 94 ? 7.356 -6.158 -5.777 1.00 86.31 94 ILE A C 1
ATOM 712 O O . ILE A 1 94 ? 7.577 -7.242 -6.320 1.00 86.31 94 ILE A O 1
ATOM 716 N N . GLY A 1 95 ? 6.806 -6.081 -4.563 1.00 86.75 95 GLY A N 1
ATOM 717 C CA . GLY A 1 95 ? 6.498 -7.257 -3.750 1.00 86.75 95 GLY A CA 1
ATOM 718 C C . GLY A 1 95 ? 5.305 -8.081 -4.246 1.00 86.75 95 GLY A C 1
ATOM 719 O O . GLY A 1 95 ? 4.444 -7.605 -4.982 1.00 86.75 95 GLY A O 1
ATOM 720 N N . ASN A 1 96 ? 5.202 -9.319 -3.749 1.00 88.56 96 ASN A N 1
ATOM 721 C CA . ASN A 1 96 ? 4.097 -10.247 -4.042 1.00 88.56 96 ASN A CA 1
ATOM 722 C C . ASN A 1 96 ? 2.703 -9.639 -3.777 1.00 88.56 96 ASN A C 1
ATOM 724 O O . ASN A 1 96 ? 1.738 -10.001 -4.436 1.00 88.56 96 ASN A O 1
ATOM 728 N N . TYR A 1 97 ? 2.582 -8.699 -2.831 1.00 89.75 97 TYR A N 1
ATOM 729 C CA . TYR A 1 97 ? 1.323 -7.982 -2.611 1.00 89.75 97 TYR A CA 1
ATOM 730 C C . TYR A 1 97 ? 0.899 -7.184 -3.848 1.00 89.75 97 TYR A C 1
ATOM 732 O O . TYR A 1 97 ? -0.229 -7.337 -4.304 1.00 89.75 97 TYR A O 1
ATOM 740 N N . GLN A 1 98 ? 1.805 -6.413 -4.444 1.00 91.06 98 GLN A N 1
ATOM 741 C CA . GLN A 1 98 ? 1.521 -5.571 -5.608 1.00 91.06 98 GLN A CA 1
ATOM 742 C C . GLN A 1 98 ? 1.328 -6.382 -6.900 1.00 91.06 98 GLN A C 1
ATOM 744 O O . GLN A 1 98 ? 0.689 -5.905 -7.832 1.00 91.06 98 GLN A O 1
ATOM 749 N N . GLN A 1 99 ? 1.818 -7.626 -6.932 1.00 90.12 99 GLN A N 1
ATOM 750 C CA . GLN A 1 99 ? 1.611 -8.576 -8.031 1.00 90.12 99 GLN A CA 1
ATOM 751 C C . GLN A 1 99 ? 0.282 -9.360 -7.929 1.00 90.12 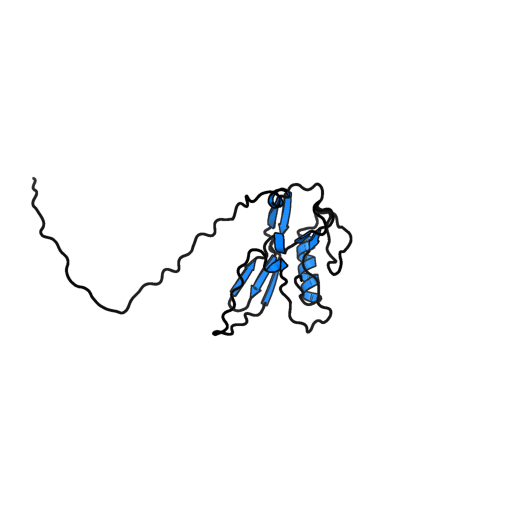99 GLN A C 1
ATOM 753 O O . GLN A 1 99 ? -0.051 -10.119 -8.840 1.00 90.12 99 GLN A O 1
ATOM 758 N N . LYS A 1 100 ? -0.501 -9.206 -6.847 1.00 89.06 100 LYS A N 1
ATOM 759 C CA . LYS A 1 100 ? -1.796 -9.897 -6.697 1.00 89.06 100 LYS A CA 1
ATOM 760 C C . LYS A 1 100 ? -2.763 -9.535 -7.821 1.00 89.06 100 LYS A C 1
ATOM 762 O O . LYS A 1 100 ? -2.876 -8.380 -8.213 1.00 89.06 100 LYS A O 1
ATOM 767 N N . ASN A 1 101 ? -3.509 -10.543 -8.273 1.00 87.94 101 ASN A N 1
ATOM 768 C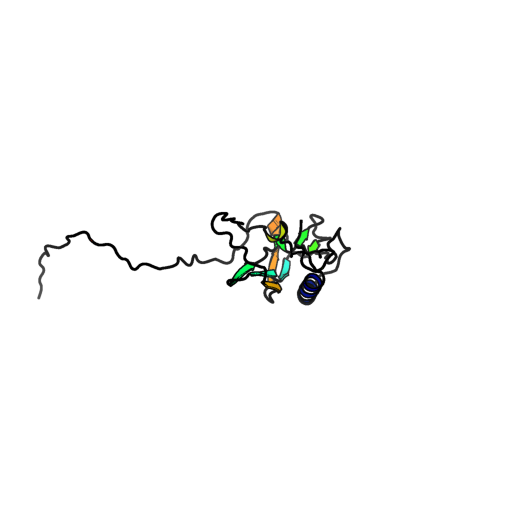 CA . ASN A 1 101 ? -4.506 -10.470 -9.348 1.00 87.94 101 ASN A CA 1
ATOM 769 C C . ASN A 1 101 ? -3.946 -10.028 -10.719 1.00 87.94 101 ASN A C 1
ATOM 771 O O . ASN A 1 101 ? -4.716 -9.857 -11.660 1.00 87.94 101 ASN A O 1
ATOM 775 N N . HIS A 1 102 ? -2.617 -9.949 -10.858 1.00 85.94 102 HIS A N 1
ATOM 776 C CA . HIS A 1 102 ? -1.912 -9.713 -12.116 1.00 85.94 102 HIS A CA 1
ATOM 777 C C . HIS A 1 102 ? -1.232 -10.983 -12.622 1.00 85.94 102 HIS A C 1
ATOM 779 O O . HIS A 1 102 ? -0.855 -11.865 -11.850 1.00 85.94 102 HIS A O 1
ATOM 785 N N . ARG A 1 103 ? -1.048 -11.075 -13.942 1.00 83.81 103 ARG A N 1
ATOM 786 C CA . ARG A 1 103 ? -0.299 -12.165 -14.575 1.00 83.81 103 ARG A CA 1
ATOM 787 C C . ARG A 1 103 ? 1.079 -11.666 -14.991 1.00 83.81 103 ARG A C 1
ATOM 789 O O . ARG A 1 103 ? 1.228 -11.098 -16.067 1.00 83.81 103 ARG A O 1
ATOM 796 N N . VAL A 1 104 ? 2.088 -11.940 -14.169 1.00 82.00 104 VAL A N 1
ATOM 797 C CA . VAL A 1 104 ? 3.489 -11.752 -14.566 1.00 82.00 104 VAL A CA 1
ATOM 798 C C . VAL A 1 104 ? 3.824 -12.752 -15.679 1.00 82.00 104 VAL A C 1
ATOM 800 O O . VAL A 1 104 ? 3.594 -13.955 -15.540 1.00 82.00 104 VAL A O 1
ATOM 803 N N . ILE A 1 105 ? 4.350 -12.248 -16.794 1.00 81.94 105 ILE A N 1
ATOM 804 C CA . ILE A 1 105 ? 4.878 -13.036 -17.912 1.00 81.94 105 ILE A CA 1
ATOM 805 C C . ILE A 1 105 ? 6.331 -12.601 -18.096 1.00 81.94 105 ILE A C 1
ATOM 807 O O . ILE A 1 105 ? 6.608 -11.410 -18.148 1.00 81.94 105 ILE A O 1
ATOM 811 N N . ASN A 1 106 ? 7.244 -13.566 -18.173 1.00 76.12 106 ASN A N 1
ATOM 812 C CA . ASN A 1 106 ? 8.663 -13.330 -18.415 1.00 76.12 106 ASN A CA 1
ATOM 813 C C . ASN A 1 106 ? 9.024 -13.942 -19.774 1.00 76.12 106 ASN A C 1
ATOM 815 O O . ASN A 1 106 ? 9.020 -15.171 -19.898 1.00 76.12 106 ASN A O 1
ATOM 819 N N . ASP A 1 107 ? 9.301 -13.111 -20.782 1.00 79.19 107 ASP A N 1
ATOM 820 C CA . ASP A 1 107 ? 9.928 -13.586 -22.015 1.00 79.19 107 ASP A CA 1
ATOM 821 C C . ASP A 1 107 ? 11.450 -13.527 -21.848 1.00 79.19 107 ASP A C 1
ATOM 823 O O . ASP A 1 107 ? 12.045 -12.476 -21.643 1.00 79.19 107 ASP A O 1
ATOM 827 N N . THR A 1 108 ? 12.088 -14.691 -21.913 1.00 78.69 108 THR A N 1
ATOM 828 C CA . THR A 1 108 ? 13.541 -14.833 -21.738 1.00 78.69 108 THR A CA 1
ATOM 829 C C . THR A 1 108 ? 14.316 -14.722 -23.053 1.00 78.69 108 THR A C 1
ATOM 831 O O . THR A 1 108 ? 15.536 -14.882 -23.054 1.00 78.69 108 THR A O 1
ATOM 834 N N . LYS A 1 109 ? 13.628 -14.471 -24.177 1.00 79.50 109 LYS A N 1
ATOM 835 C CA . LYS A 1 109 ? 14.222 -14.299 -25.513 1.00 79.50 109 LYS A CA 1
ATOM 836 C C . LYS A 1 109 ? 14.337 -12.832 -25.910 1.00 79.50 109 LYS A C 1
ATOM 838 O O . LYS A 1 109 ? 15.306 -12.474 -26.572 1.00 79.50 109 LYS A O 1
ATOM 843 N N . ASP A 1 110 ? 13.373 -12.012 -25.502 1.00 67.25 110 ASP A N 1
ATOM 844 C CA . ASP A 1 110 ? 13.420 -10.554 -25.617 1.00 67.25 110 ASP A CA 1
ATOM 845 C C . ASP A 1 110 ? 13.599 -9.967 -24.212 1.00 67.25 110 ASP A C 1
ATOM 847 O O . ASP A 1 110 ? 12.640 -9.811 -23.459 1.00 67.25 110 ASP A O 1
ATOM 851 N N . LEU A 1 111 ? 14.858 -9.731 -23.820 1.00 60.81 111 LEU A N 1
ATOM 852 C CA . LEU A 1 111 ? 15.255 -9.312 -22.467 1.00 60.81 111 LEU A CA 1
ATOM 853 C C . LEU A 1 111 ? 14.954 -7.824 -22.214 1.00 60.81 111 LEU A C 1
ATOM 855 O O . LEU A 1 111 ? 15.846 -7.020 -21.929 1.00 60.81 111 LEU A O 1
ATOM 859 N N . ARG A 1 112 ? 13.675 -7.471 -22.325 1.00 65.75 112 ARG A N 1
ATOM 860 C CA . ARG A 1 112 ? 13.134 -6.139 -22.084 1.00 65.75 112 ARG A CA 1
ATOM 861 C C . ARG A 1 112 ? 12.844 -5.949 -20.594 1.00 65.75 112 ARG A C 1
ATOM 863 O O . ARG A 1 112 ? 11.861 -6.459 -20.064 1.00 65.75 112 ARG A O 1
ATOM 870 N N . TRP A 1 113 ? 13.706 -5.187 -19.931 1.00 62.94 113 TRP A N 1
ATOM 871 C CA . TRP A 1 113 ? 13.536 -4.769 -18.541 1.00 62.94 113 TRP A CA 1
ATOM 872 C C . TRP A 1 113 ? 12.946 -3.357 -18.509 1.00 62.94 113 TRP A C 1
ATOM 874 O O . TRP A 1 113 ? 13.690 -2.383 -18.449 1.00 62.94 113 TRP A O 1
ATOM 884 N N . ASP A 1 114 ? 11.619 -3.244 -18.584 1.00 66.62 114 ASP A N 1
ATOM 885 C CA . ASP A 1 114 ? 10.944 -1.947 -18.459 1.00 66.62 114 ASP A CA 1
ATOM 886 C C . ASP A 1 114 ? 11.176 -1.370 -17.053 1.00 66.62 114 ASP A C 1
ATOM 888 O O . ASP A 1 114 ? 10.715 -1.927 -16.051 1.00 66.62 114 ASP A O 1
ATOM 892 N N . LEU A 1 115 ? 11.926 -0.268 -16.964 1.00 69.75 115 LEU A N 1
ATOM 893 C CA . LEU A 1 115 ? 12.243 0.372 -15.689 1.00 69.75 115 LEU A CA 1
ATOM 894 C C . LEU A 1 115 ? 11.011 1.089 -15.127 1.00 69.75 115 LEU A C 1
ATOM 896 O O . LEU A 1 115 ? 10.229 1.683 -15.869 1.00 69.75 115 LEU A O 1
ATOM 900 N N . LEU A 1 116 ? 10.844 1.056 -13.802 1.00 67.38 116 LEU A N 1
ATOM 901 C CA . LEU A 1 116 ? 9.789 1.794 -13.108 1.00 67.38 116 LEU A CA 1
ATOM 902 C C . LEU A 1 116 ? 10.131 3.292 -13.098 1.00 67.38 116 LEU A C 1
ATOM 904 O O . LEU A 1 116 ? 10.836 3.764 -12.208 1.00 67.38 116 LEU A O 1
ATOM 908 N N . GLU A 1 117 ? 9.614 4.034 -14.075 1.00 77.69 117 GLU A N 1
ATOM 909 C CA . GLU A 1 117 ? 9.795 5.485 -14.203 1.00 77.69 117 GLU A CA 1
ATOM 910 C C . GLU A 1 117 ? 9.139 6.238 -13.033 1.00 77.69 117 GLU A C 1
ATOM 912 O O . GLU A 1 117 ? 9.696 7.199 -12.499 1.00 77.69 117 GLU A O 1
ATOM 917 N N . LYS A 1 118 ? 7.932 5.818 -12.626 1.00 81.38 118 LYS A N 1
ATOM 918 C CA . LYS A 1 118 ? 7.122 6.562 -11.652 1.00 81.38 118 LYS A CA 1
ATOM 919 C C . LYS A 1 118 ? 6.121 5.679 -10.914 1.00 81.38 118 LYS A C 1
ATOM 921 O O . LYS A 1 118 ? 5.496 4.795 -11.488 1.00 81.38 118 LYS A O 1
ATOM 926 N N . ILE A 1 119 ? 5.872 6.006 -9.649 1.00 80.19 119 ILE A N 1
ATOM 927 C CA . ILE A 1 119 ? 4.688 5.557 -8.908 1.00 80.19 119 ILE A CA 1
ATOM 928 C C . ILE A 1 119 ? 3.832 6.766 -8.517 1.00 80.19 119 ILE A C 1
ATOM 930 O O . ILE A 1 119 ? 4.357 7.851 -8.261 1.00 80.19 119 ILE A O 1
ATOM 934 N N . ALA A 1 120 ? 2.511 6.606 -8.515 1.00 86.38 120 ALA A N 1
ATOM 935 C CA . ALA A 1 120 ? 1.562 7.662 -8.182 1.00 86.38 120 ALA A CA 1
ATOM 936 C C . ALA A 1 120 ? 0.343 7.115 -7.432 1.00 86.38 120 ALA A C 1
ATOM 938 O O . ALA A 1 120 ? -0.103 5.995 -7.681 1.00 86.38 120 ALA A O 1
ATOM 939 N N . VAL A 1 121 ? -0.235 7.951 -6.570 1.00 86.88 121 VAL A N 1
ATOM 940 C CA . VAL A 1 121 ? -1.605 7.779 -6.073 1.00 86.88 121 VAL A CA 1
ATOM 941 C C . VAL A 1 121 ? -2.535 8.530 -7.025 1.00 86.88 121 VAL A C 1
ATOM 943 O O . VAL A 1 121 ? -2.285 9.695 -7.340 1.00 86.88 121 VAL A O 1
ATOM 946 N N . SER A 1 122 ? -3.587 7.881 -7.516 1.00 85.44 122 SER A N 1
ATOM 947 C CA . SER A 1 122 ? -4.639 8.553 -8.277 1.00 85.44 122 SER A CA 1
ATOM 948 C C . SER A 1 122 ? -5.589 9.288 -7.337 1.00 85.44 122 SER A C 1
ATOM 950 O O . SER A 1 122 ? -5.792 8.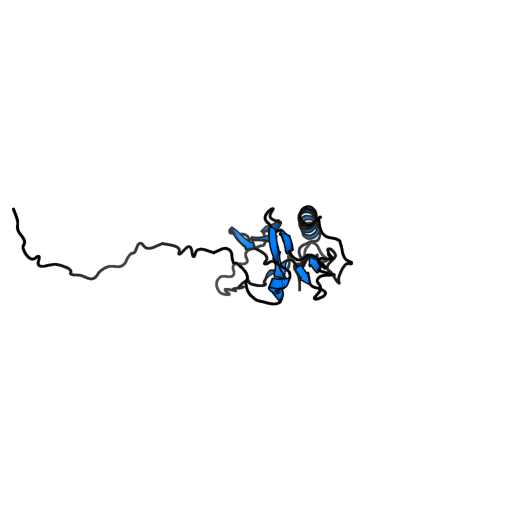858 -6.212 1.00 85.44 122 SER A O 1
ATOM 952 N N . THR A 1 123 ? -6.242 10.345 -7.819 1.00 78.75 123 THR A N 1
ATOM 953 C CA . THR A 1 123 ? -7.408 10.948 -7.145 1.00 78.75 123 THR A CA 1
ATOM 954 C C . THR A 1 123 ? -8.691 10.128 -7.324 1.00 78.75 123 THR A C 1
ATOM 956 O O . THR A 1 123 ? -9.756 10.523 -6.851 1.00 78.75 123 THR A O 1
ATOM 959 N N . ARG A 1 124 ? -8.612 8.997 -8.037 1.00 81.44 124 ARG A N 1
ATOM 960 C CA . ARG A 1 124 ? -9.646 7.966 -8.078 1.00 81.44 124 ARG A CA 1
ATOM 961 C C . ARG A 1 124 ? -9.420 6.968 -6.944 1.00 81.44 124 ARG A C 1
ATOM 963 O O . ARG A 1 124 ? -8.303 6.489 -6.768 1.00 81.44 124 ARG A O 1
ATOM 970 N N . SER A 1 125 ? -10.504 6.609 -6.262 1.00 85.06 125 SER A N 1
ATOM 971 C CA . SER A 1 125 ? -10.532 5.540 -5.264 1.00 85.06 125 SER A CA 1
ATOM 972 C C . SER A 1 125 ? -11.345 4.339 -5.749 1.00 85.06 125 SER A C 1
ATOM 974 O O . SER A 1 125 ? -12.398 4.493 -6.378 1.00 85.06 125 SER A O 1
ATOM 976 N N . MET A 1 126 ? -10.910 3.140 -5.373 1.00 83.75 126 MET A N 1
ATOM 977 C CA . MET A 1 126 ? -11.744 1.941 -5.330 1.00 83.75 126 MET A CA 1
ATOM 978 C C . MET A 1 126 ? -12.566 1.935 -4.036 1.00 83.75 126 MET A C 1
ATOM 980 O O . MET A 1 126 ? -12.015 2.078 -2.946 1.00 83.75 126 MET A O 1
ATOM 984 N N . ILE A 1 127 ? -13.878 1.701 -4.135 1.00 85.88 127 ILE A N 1
ATOM 985 C CA . ILE A 1 127 ? -14.694 1.345 -2.966 1.00 85.88 127 ILE A CA 1
ATOM 986 C C . ILE A 1 127 ? -14.433 -0.128 -2.655 1.00 85.88 127 ILE A C 1
ATOM 988 O O . ILE A 1 127 ? -14.768 -1.003 -3.455 1.00 85.88 127 ILE A O 1
ATOM 992 N N . TRP A 1 128 ? -13.860 -0.404 -1.488 1.00 83.88 128 TRP A N 1
ATOM 993 C CA . TRP A 1 128 ? -13.697 -1.751 -0.958 1.00 83.88 128 TRP A CA 1
ATOM 994 C C . TRP A 1 128 ? -14.766 -2.042 0.089 1.00 83.88 128 TRP A C 1
ATOM 996 O O . TRP A 1 128 ? -14.938 -1.264 1.027 1.00 83.88 128 TRP A O 1
ATOM 1006 N N . LYS A 1 129 ? -15.469 -3.170 -0.046 1.00 83.69 129 LYS A N 1
ATOM 1007 C CA . LYS A 1 129 ? -16.464 -3.616 0.933 1.00 83.69 129 LYS A CA 1
ATOM 1008 C C . LYS A 1 129 ? -15.897 -4.799 1.709 1.00 83.69 129 LYS A C 1
ATOM 1010 O O . LYS A 1 129 ? -15.439 -5.772 1.114 1.00 83.69 129 LYS A O 1
ATOM 1015 N N . TYR A 1 130 ? -15.965 -4.751 3.040 1.00 68.25 130 TYR A N 1
ATOM 1016 C CA . TYR A 1 130 ? -15.326 -5.756 3.905 1.00 68.25 130 TYR A CA 1
ATOM 1017 C C . TYR A 1 130 ? -15.753 -7.199 3.561 1.00 68.25 130 TYR A C 1
ATOM 1019 O O . TYR A 1 130 ? -14.936 -8.118 3.537 1.00 68.25 130 TYR A O 1
ATOM 1027 N N . LYS A 1 131 ? -17.034 -7.389 3.210 1.00 60.69 131 LYS A N 1
ATOM 1028 C CA . LYS A 1 131 ? -17.626 -8.696 2.870 1.00 60.69 131 LYS A CA 1
ATOM 1029 C C . LYS A 1 131 ? -17.112 -9.318 1.563 1.00 60.69 131 LYS A C 1
ATOM 1031 O O . LYS A 1 131 ? -17.340 -10.506 1.350 1.00 60.69 131 LYS A O 1
ATOM 1036 N N . ASP A 1 132 ? -16.387 -8.576 0.724 1.00 55.72 132 ASP A N 1
ATOM 1037 C CA . ASP A 1 132 ? -15.809 -9.104 -0.521 1.00 55.72 132 ASP A CA 1
ATOM 1038 C C . ASP A 1 132 ? -14.664 -10.112 -0.269 1.00 55.72 132 ASP A C 1
ATOM 1040 O O . ASP A 1 132 ? -14.203 -10.769 -1.206 1.00 55.72 132 ASP A O 1
ATOM 1044 N N . GLN A 1 133 ? -14.201 -10.252 0.984 1.00 50.81 133 GLN A N 1
ATOM 1045 C CA . GLN A 1 133 ? -13.265 -11.306 1.400 1.00 50.81 133 GLN A CA 1
ATOM 1046 C C . GLN A 1 133 ? -13.956 -12.656 1.674 1.00 50.81 133 GLN A C 1
ATOM 1048 O O . GLN A 1 133 ? -13.361 -13.695 1.396 1.00 50.81 133 GLN A O 1
ATOM 1053 N N . ASP A 1 134 ? -15.208 -12.657 2.152 1.00 43.28 134 ASP A N 1
ATOM 1054 C CA . ASP A 1 134 ? -15.945 -13.879 2.524 1.00 43.28 134 ASP A CA 1
ATOM 1055 C C . ASP A 1 134 ? -16.699 -14.525 1.342 1.00 43.28 134 ASP A C 1
ATOM 1057 O O . ASP A 1 134 ? -17.124 -15.679 1.423 1.00 43.28 134 ASP A O 1
ATOM 1061 N N . GLY A 1 135 ? -16.890 -13.804 0.229 1.00 35.47 135 GLY A N 1
ATOM 1062 C CA . GLY A 1 135 ? -17.626 -14.312 -0.930 1.00 35.47 135 GLY A CA 1
ATOM 1063 C C . GLY A 1 135 ? -17.352 -13.550 -2.227 1.00 35.47 135 GLY A C 1
ATOM 1064 O O . GLY A 1 135 ? -17.583 -12.348 -2.329 1.00 35.47 135 GLY A O 1
ATOM 1065 N N . ILE A 1 136 ? -16.908 -14.267 -3.264 1.00 42.62 136 ILE A N 1
ATOM 1066 C CA . ILE A 1 136 ? -16.521 -13.686 -4.559 1.00 42.62 136 ILE A CA 1
ATOM 1067 C C . ILE A 1 136 ? -17.749 -13.149 -5.317 1.00 42.62 136 ILE A C 1
ATOM 1069 O O . ILE A 1 136 ? -18.416 -13.903 -6.026 1.00 42.62 136 ILE A O 1
ATOM 1073 N N . LYS A 1 137 ? -17.998 -11.833 -5.243 1.00 32.47 137 LYS A N 1
ATOM 1074 C CA . LYS A 1 137 ? -18.821 -11.069 -6.208 1.00 32.47 137 LYS A CA 1
ATOM 1075 C C . LYS A 1 137 ? -18.280 -9.653 -6.462 1.00 32.47 137 LYS A C 1
ATOM 1077 O O . LYS A 1 137 ? -18.985 -8.663 -6.295 1.00 32.47 137 LYS A O 1
ATOM 1082 N N . ARG A 1 138 ? -17.032 -9.558 -6.930 1.00 44.81 138 ARG A N 1
ATOM 1083 C CA . ARG A 1 138 ? -16.471 -8.286 -7.418 1.00 44.81 138 ARG A CA 1
ATOM 1084 C C . ARG A 1 138 ? -17.206 -7.837 -8.682 1.00 44.81 138 ARG A C 1
ATOM 1086 O O . ARG A 1 138 ? -17.225 -8.571 -9.668 1.00 44.81 138 ARG A O 1
ATOM 1093 N N . SER A 1 139 ? -17.736 -6.617 -8.693 1.00 32.06 139 SER A N 1
ATOM 1094 C CA . SER A 1 139 ? -18.114 -5.938 -9.934 1.00 32.06 139 SER A CA 1
ATOM 1095 C C . SER A 1 139 ? -16.850 -5.412 -10.616 1.00 32.06 139 SER A C 1
ATOM 1097 O O . SER A 1 139 ? -16.409 -4.295 -10.343 1.00 32.06 139 SER A O 1
ATOM 1099 N N . SER A 1 140 ? -16.239 -6.217 -11.486 1.00 36.78 140 SER A N 1
ATOM 1100 C CA . SER A 1 140 ? -15.198 -5.715 -12.384 1.00 36.78 140 SER A CA 1
ATOM 1101 C C . SER A 1 140 ? -15.778 -4.605 -13.257 1.00 36.78 140 SER A C 1
ATOM 1103 O O . SER A 1 140 ? -16.800 -4.817 -13.913 1.00 36.78 140 SER A O 1
ATOM 1105 N N . ALA A 1 141 ? -15.106 -3.454 -13.317 1.00 34.44 141 ALA A N 1
ATOM 1106 C CA . ALA A 1 141 ? -15.316 -2.534 -14.428 1.00 34.44 141 ALA A CA 1
ATOM 1107 C C . ALA A 1 141 ? -15.052 -3.310 -15.727 1.00 34.44 141 ALA A C 1
ATOM 1109 O O . ALA A 1 141 ? -14.056 -4.032 -15.818 1.00 34.44 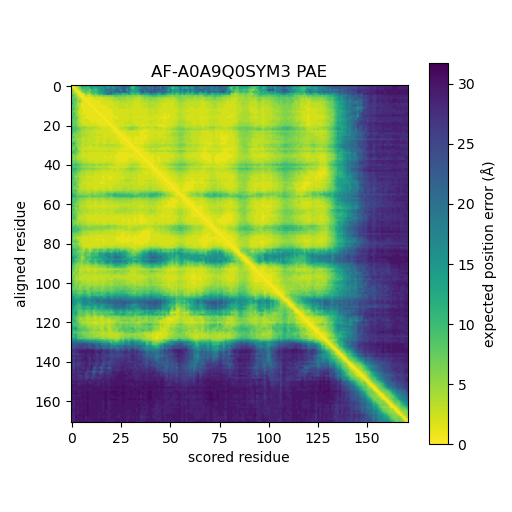141 ALA A O 1
ATOM 1110 N N . GLN A 1 142 ? -15.969 -3.222 -16.689 1.00 27.14 142 GLN A N 1
ATOM 1111 C CA . GLN A 1 142 ? -15.878 -4.005 -17.915 1.00 27.14 142 GLN A CA 1
ATOM 1112 C C . GLN A 1 142 ? -14.670 -3.529 -18.727 1.00 27.14 142 GLN A C 1
ATOM 1114 O O . GLN A 1 142 ? -14.655 -2.413 -19.241 1.00 27.14 142 GLN A O 1
ATOM 1119 N N . VAL A 1 143 ? -13.641 -4.373 -18.810 1.00 32.19 143 VAL A N 1
ATOM 1120 C CA . VAL A 1 143 ? -12.537 -4.185 -19.751 1.00 32.19 143 VAL A CA 1
ATOM 1121 C C . VAL A 1 143 ? -13.031 -4.701 -21.094 1.00 32.19 143 VAL A C 1
ATOM 1123 O O . VAL A 1 143 ? -12.976 -5.902 -21.358 1.00 32.19 143 VAL A O 1
ATOM 1126 N N . ASP A 1 144 ? -13.569 -3.802 -21.915 1.00 25.69 144 ASP A N 1
ATOM 1127 C CA . ASP A 1 144 ? -13.933 -4.136 -23.288 1.00 25.69 144 ASP A CA 1
ATOM 1128 C C . ASP A 1 144 ? -12.676 -4.567 -24.057 1.00 25.69 144 ASP A C 1
ATOM 1130 O O . ASP A 1 144 ? -11.665 -3.862 -24.092 1.00 25.69 144 ASP A O 1
ATOM 1134 N N . GLU A 1 145 ? -12.729 -5.757 -24.656 1.00 28.17 145 GLU A N 1
ATOM 1135 C CA . GLU A 1 145 ? -11.599 -6.359 -25.362 1.00 28.17 145 GLU A CA 1
ATOM 1136 C C . GLU A 1 145 ? -11.332 -5.600 -26.672 1.00 28.17 145 GLU A C 1
ATOM 1138 O O . GLU A 1 145 ? -11.893 -5.920 -27.724 1.00 28.17 145 GLU A O 1
ATOM 1143 N N . ILE A 1 146 ? -10.458 -4.587 -26.615 1.00 28.75 146 ILE A N 1
ATOM 1144 C CA . ILE A 1 146 ? -9.956 -3.881 -27.800 1.00 28.75 146 ILE A CA 1
ATOM 1145 C C . ILE A 1 146 ? -9.081 -4.848 -28.606 1.00 28.75 146 ILE A C 1
ATOM 1147 O O . ILE A 1 146 ? -7.858 -4.886 -28.476 1.00 28.75 146 ILE A O 1
ATOM 1151 N N . LYS A 1 147 ? -9.723 -5.641 -29.468 1.00 29.69 147 LYS A N 1
ATOM 1152 C CA . LYS A 1 147 ? -9.041 -6.445 -30.482 1.00 29.69 147 LYS A CA 1
ATOM 1153 C C . LYS A 1 147 ? -8.292 -5.504 -31.431 1.00 29.69 147 LYS A C 1
ATOM 1155 O O . LYS A 1 147 ? -8.947 -4.688 -32.085 1.00 29.69 147 LYS A O 1
ATOM 1160 N N . PRO A 1 148 ? -6.957 -5.608 -31.562 1.00 30.23 148 PRO A N 1
ATOM 1161 C CA . PRO A 1 148 ? -6.212 -4.789 -32.506 1.00 30.23 148 PRO A CA 1
ATOM 1162 C C . PRO A 1 148 ? -6.572 -5.201 -33.938 1.00 30.23 148 PRO A C 1
ATOM 1164 O O . PRO A 1 148 ? -6.122 -6.227 -34.450 1.00 30.23 148 PRO A O 1
ATOM 1167 N N . ALA A 1 149 ? -7.404 -4.394 -34.593 1.00 36.62 149 ALA A N 1
ATOM 1168 C CA . ALA A 1 149 ? -7.736 -4.566 -35.997 1.00 36.62 149 ALA A CA 1
ATOM 1169 C C . ALA A 1 149 ? -6.552 -4.119 -36.869 1.00 36.62 149 ALA A C 1
ATOM 1171 O O . ALA A 1 149 ? -6.367 -2.930 -37.115 1.00 36.62 149 ALA A O 1
ATOM 1172 N N . CYS A 1 150 ? -5.759 -5.074 -37.356 1.00 29.33 150 CYS A N 1
ATOM 1173 C CA . CYS A 1 150 ? -4.759 -4.822 -38.391 1.00 29.33 150 CYS A CA 1
ATOM 1174 C C . CYS A 1 150 ? -4.758 -5.964 -39.415 1.00 29.33 150 CYS A C 1
ATOM 1176 O O . CYS A 1 150 ? -4.244 -7.052 -39.155 1.00 29.33 150 CYS A O 1
ATOM 1178 N N . SER A 1 151 ? -5.366 -5.724 -40.581 1.00 38.22 151 SER A N 1
ATOM 1179 C CA . SER A 1 151 ? -5.421 -6.693 -41.680 1.00 38.22 151 SER A CA 1
ATOM 1180 C C . SER A 1 151 ? -5.420 -6.014 -43.056 1.00 38.22 151 SER A C 1
ATOM 1182 O O . SER A 1 151 ? -6.475 -5.708 -43.606 1.00 38.22 151 SER A O 1
ATOM 1184 N N . THR A 1 152 ? -4.228 -5.856 -43.624 1.00 36.88 152 THR A N 1
ATOM 1185 C CA . THR A 1 152 ? -3.956 -5.771 -45.073 1.00 36.88 152 THR A CA 1
ATOM 1186 C C . THR A 1 152 ? -2.529 -6.293 -45.243 1.00 36.88 152 THR A C 1
ATOM 1188 O O . THR A 1 152 ? -1.581 -5.592 -44.906 1.00 36.88 152 THR A O 1
ATOM 1191 N N . ASP A 1 153 ? -2.337 -7.604 -45.387 1.00 34.47 153 ASP A N 1
ATOM 1192 C CA . ASP A 1 153 ? -2.564 -8.435 -46.588 1.00 34.47 153 ASP A CA 1
ATOM 1193 C C . ASP A 1 153 ? -1.442 -8.285 -47.618 1.00 34.47 153 ASP A C 1
ATOM 1195 O O . ASP A 1 153 ? -1.281 -7.237 -48.240 1.00 34.47 153 ASP A O 1
ATOM 1199 N N . MET A 1 154 ? -0.711 -9.384 -47.829 1.00 32.94 154 MET A N 1
ATOM 1200 C CA . MET A 1 154 ? 0.029 -9.591 -49.066 1.00 32.94 154 MET A CA 1
ATOM 1201 C C . MET A 1 154 ? 0.285 -11.084 -49.361 1.00 32.94 154 MET A C 1
ATOM 1203 O O . MET A 1 154 ? 1.438 -11.512 -49.351 1.00 32.94 154 MET A O 1
ATOM 1207 N N . 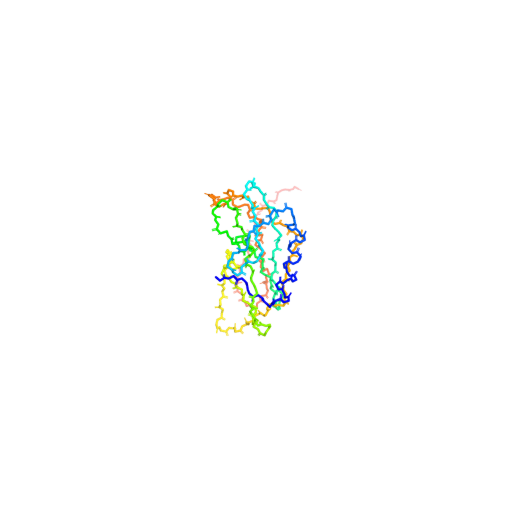SER A 1 155 ? -0.753 -11.895 -49.654 1.00 32.62 155 SER A N 1
ATOM 1208 C CA . SER A 1 155 ? -0.595 -13.116 -50.501 1.00 32.62 155 SER A CA 1
ATOM 1209 C C . SER A 1 155 ? -1.888 -13.792 -51.013 1.00 32.62 155 SER A C 1
ATOM 1211 O O . SER A 1 155 ? -2.323 -14.838 -50.542 1.00 32.62 155 SER A O 1
ATOM 1213 N N . ARG A 1 156 ? -2.393 -13.256 -52.129 1.00 34.19 156 ARG A N 1
ATOM 1214 C CA . ARG A 1 156 ? -2.711 -13.990 -53.376 1.00 34.19 156 ARG A CA 1
ATOM 1215 C C . ARG A 1 156 ? -3.559 -15.291 -53.323 1.00 34.19 156 ARG A C 1
ATOM 1217 O O . ARG A 1 156 ? -3.041 -16.399 -53.250 1.00 34.19 156 ARG A O 1
ATOM 1224 N N . ALA A 1 157 ? -4.815 -15.110 -53.747 1.00 36.56 157 ALA A N 1
ATOM 1225 C CA . ALA A 1 157 ? -5.626 -15.996 -54.605 1.00 36.56 157 ALA A CA 1
ATOM 1226 C C . ALA A 1 157 ? -6.341 -17.245 -54.035 1.00 36.56 157 ALA A C 1
ATOM 1228 O O . ALA A 1 157 ? -5.754 -18.295 -53.783 1.00 36.56 157 ALA A O 1
ATOM 1229 N N . LYS A 1 158 ? -7.675 -17.216 -54.182 1.00 34.28 158 LYS A N 1
ATOM 1230 C CA . LYS A 1 158 ? -8.425 -18.281 -54.875 1.00 34.28 158 LYS A CA 1
ATOM 1231 C C . LYS A 1 158 ? -9.494 -17.673 -55.798 1.00 34.28 158 LYS A C 1
ATOM 1233 O O . LYS A 1 158 ? -9.736 -16.471 -55.760 1.00 34.28 158 LYS A O 1
ATOM 1238 N N . LYS A 1 159 ? -10.043 -18.485 -56.708 1.00 39.47 159 LYS A N 1
ATOM 1239 C CA . LYS A 1 159 ? -10.807 -18.063 -57.901 1.00 39.47 159 LYS A CA 1
ATOM 1240 C C . LYS A 1 159 ? -12.266 -18.553 -57.827 1.00 39.47 159 LYS A C 1
ATOM 1242 O O . LYS A 1 159 ? -12.504 -19.623 -57.283 1.00 39.47 159 LYS A O 1
ATOM 1247 N N . VAL A 1 160 ? -13.167 -17.846 -58.520 1.00 34.75 160 VAL A N 1
ATOM 1248 C CA . VAL A 1 160 ? -14.555 -18.226 -58.894 1.00 34.75 160 VAL A CA 1
ATOM 1249 C C . VAL A 1 160 ? -15.660 -18.078 -57.830 1.00 34.75 160 VAL A C 1
ATOM 1251 O O . VAL A 1 160 ? -15.874 -18.937 -56.984 1.00 34.75 160 VAL A O 1
ATOM 1254 N N . SER A 1 161 ? -16.479 -17.045 -58.036 1.00 31.56 161 SER A N 1
ATOM 1255 C CA . SER A 1 161 ? -17.953 -16.999 -57.922 1.00 31.56 161 SER A CA 1
ATOM 1256 C C . SER A 1 161 ? -18.415 -15.901 -58.925 1.00 31.56 161 SER A C 1
ATOM 1258 O O . SER A 1 161 ? -17.546 -15.193 -59.434 1.00 31.56 161 SER A O 1
ATOM 1260 N N . SER A 1 162 ? -19.675 -15.632 -59.297 1.00 33.28 162 SER A N 1
ATOM 1261 C CA . SER A 1 162 ? -20.995 -16.315 -59.356 1.00 33.28 162 SER A CA 1
ATOM 1262 C C . SER A 1 162 ? -21.950 -15.337 -60.127 1.00 33.28 162 SER A C 1
ATOM 1264 O O . SER A 1 162 ? -21.457 -14.313 -60.593 1.00 33.28 162 SER A O 1
ATOM 1266 N N . VAL A 1 163 ? -23.255 -15.494 -60.417 1.00 34.78 163 VAL A N 1
ATOM 1267 C CA . VAL A 1 163 ? -24.362 -16.441 -60.125 1.00 34.78 163 VAL A CA 1
ATOM 1268 C C . VAL A 1 163 ? -25.270 -16.484 -61.390 1.00 34.78 163 VAL A C 1
ATOM 1270 O O . VAL A 1 163 ? -25.430 -15.433 -62.013 1.00 34.78 163 VAL A O 1
ATOM 1273 N N . PRO A 1 164 ? -25.933 -17.596 -61.784 1.00 34.59 164 PRO A N 1
ATOM 1274 C CA . PRO A 1 164 ? -27.027 -17.536 -62.765 1.00 34.59 164 PRO A CA 1
ATOM 1275 C C . PRO A 1 164 ? -28.303 -16.940 -62.133 1.00 34.59 164 PRO A C 1
ATOM 1277 O O . PRO A 1 164 ? -28.895 -17.545 -61.242 1.00 34.59 164 PRO A O 1
ATOM 1280 N N . ALA A 1 165 ? -28.738 -15.758 -62.581 1.00 37.91 165 ALA A N 1
ATOM 1281 C CA . ALA A 1 165 ? -29.887 -15.047 -62.004 1.00 37.91 165 ALA A CA 1
ATOM 1282 C C . ALA A 1 165 ? -31.234 -15.413 -62.668 1.00 37.91 165 ALA A C 1
ATOM 1284 O O . ALA A 1 165 ? -31.369 -15.388 -63.892 1.00 37.91 165 ALA A O 1
ATOM 1285 N N . GLY A 1 166 ? -32.245 -15.727 -61.848 1.00 32.81 166 GLY A N 1
ATOM 1286 C CA . GLY A 1 166 ? -33.616 -16.047 -62.273 1.00 32.81 166 GLY A CA 1
ATOM 1287 C C . GLY A 1 166 ? -34.544 -14.825 -62.385 1.00 32.81 166 GLY A C 1
ATOM 1288 O O . GLY A 1 166 ? -34.372 -13.832 -61.686 1.00 32.81 166 GLY A O 1
ATOM 1289 N N . LYS A 1 167 ? -35.539 -14.913 -63.278 1.00 36.41 167 LYS A N 1
ATOM 1290 C CA . LYS A 1 167 ? -36.463 -13.834 -63.693 1.00 36.41 167 LYS A CA 1
ATOM 1291 C C . LYS A 1 167 ? -37.529 -13.449 -62.647 1.00 36.41 167 LYS A C 1
ATOM 1293 O O . LYS A 1 167 ? -38.155 -14.341 -62.088 1.00 36.41 167 LYS A O 1
ATOM 1298 N N . SER A 1 168 ? -37.872 -12.156 -62.587 1.00 35.78 168 SER A N 1
ATOM 1299 C CA . SER A 1 168 ? -39.240 -11.582 -62.450 1.00 35.78 168 SER A CA 1
ATOM 1300 C C . SER A 1 168 ? -39.124 -10.059 -62.720 1.00 35.78 168 SER A C 1
ATOM 1302 O O . SER A 1 168 ? -38.168 -9.471 -62.234 1.00 35.78 168 SER A O 1
ATOM 1304 N N . SER A 1 169 ? -39.876 -9.344 -63.578 1.00 37.62 169 SER A N 1
ATOM 1305 C CA . SER A 1 169 ? -41.338 -9.254 -63.807 1.00 37.62 169 SER A CA 1
ATOM 1306 C C . SER A 1 169 ? -42.072 -8.786 -62.537 1.00 37.62 169 SER A C 1
ATOM 1308 O O . SER A 1 169 ? -41.925 -9.434 -61.509 1.00 37.62 169 SER A O 1
ATOM 1310 N N . THR A 1 170 ? -42.831 -7.689 -62.459 1.00 40.62 170 THR A N 1
ATOM 1311 C CA . THR A 1 170 ? -43.502 -6.776 -63.427 1.00 40.62 170 THR A CA 1
ATOM 1312 C C . THR A 1 170 ? -43.206 -5.293 -63.061 1.00 40.62 170 THR A C 1
ATOM 1314 O O . THR A 1 170 ? -42.413 -5.069 -62.153 1.00 40.62 170 THR A O 1
ATOM 1317 N N . ARG A 1 171 ? -43.761 -4.224 -63.658 1.00 33.44 171 ARG A N 1
ATOM 1318 C CA . ARG A 1 171 ? -44.883 -4.005 -64.597 1.00 33.44 171 ARG A CA 1
ATOM 1319 C C . ARG A 1 171 ? -44.514 -2.879 -65.563 1.00 33.44 171 ARG A C 1
ATOM 1321 O O . ARG A 1 171 ? -43.897 -1.911 -65.076 1.00 33.44 171 ARG A O 1
#

Foldseek 3Di:
DFKAAAPVQQVVQVVVQCVLQVPFAADCADDQFHGKTQCQPPQKGWGWWKWWAWPPGDIQTFDPQLQWDQPDLRSGIIGRRYGYDPDNPDAIDHDPSSCPPHDDDDDPVPPDDTHRPDMHTDPHTDIDGSCCVVDPDDPDDDPDPPDPDDDDDDDDDDDDDDDPDDDDDDD

Radius of gyration: 25.14 Å; Cα contacts (8 Å, |Δi|>4): 251; chains: 1; bounding box: 66×32×80 Å

Secondary structure (DSSP, 8-state):
--BB--HHHHHHHHHHHHHHTTTS-EE--BTTB--EE--TT-SEEEEEEEEEEETTTEEEEEPHHHHEEESSTTSSSEEESB---SSTTS--B--TTTTTT------SSS-----EEEEEEEEEEEEEEGGGGTS-----------------------------PPP----

Mean predicted aligned error: 13.29 Å

pLDDT: mean 73.06, std 22.75, range [25.69, 96.75]

Nearest PDB structures (foldseek):
  4pph-assembly1_E  TM=7.317E-01  e=4.360E-02  Lupinus angustifolius
  4pph-assembly1_A  TM=7.597E-01  e=8.026E-02  Lupinus angustifolius

Solvent-accessible surface area (backbone atoms only — not comparable to full-atom values): 10811 Å² total; per-residue (Å²): 110,45,27,23,32,25,50,71,59,37,52,56,53,46,51,58,42,47,70,75,52,62,90,56,51,74,31,76,63,56,93,76,21,75,56,20,25,34,51,51,92,54,63,64,46,73,42,65,35,41,37,40,34,24,54,94,79,46,75,48,72,39,35,74,78,14,50,44,38,70,77,43,90,71,28,55,35,32,26,41,37,53,29,57,43,97,47,74,90,50,79,63,41,83,12,65,34,49,48,43,101,57,86,91,77,85,62,88,84,62,85,75,78,67,49,79,74,45,75,48,69,46,98,52,57,48,79,47,48,64,65,60,78,83,47,94,72,81,83,71,79,82,76,75,83,81,72,85,88,79,87,84,87,90,82,85,86,87,83,88,87,87,78,93,84,82,90,78,88,86,132

Sequence (171 aa):
MVMGPTQAVKEALKAEFMKQFSGYPSAPSFMILDSCFNLSGYQEVEIPDIKMYFEGSAELNVDVTGVFYFVNTGASQVCLAIASLSNEDEVGIIGNYQQKNHRVINDTKDLRWDLLEKIAVSTRSMIWKYKDQDGIKRSSAQVDEIKPACSTDMSRAKKVSSVPAGKSSTR

InterPro domains:
  IPR001461 Aspartic peptidase A1 [PTHR13683] (9-110)
  IPR021109 Aspartic peptidase domain superfamily [G3DSA:2.40.70.10] (5-118)
  IPR021109 Aspartic peptidase domain superfamily [SSF50630] (8-110)
  IPR032799 Xylanase inhibitor, C-terminal [PF14541] (11-109)